Protein AF-A0A820LFL6-F1 (afdb_monomer_lite)

Structure (mmCIF, N/CA/C/O backbone):
data_AF-A0A820LFL6-F1
#
_entry.id   AF-A0A820LFL6-F1
#
loop_
_atom_site.group_PDB
_atom_site.id
_atom_site.type_symbol
_atom_site.label_atom_id
_atom_site.label_alt_id
_atom_site.label_comp_id
_atom_site.label_asym_id
_atom_site.label_entity_id
_atom_site.label_seq_id
_atom_site.pdbx_PDB_ins_code
_atom_site.Cartn_x
_atom_site.Cartn_y
_atom_site.Cartn_z
_atom_site.occupancy
_atom_site.B_iso_or_equiv
_atom_site.auth_seq_id
_atom_site.auth_comp_id
_atom_site.auth_asym_id
_atom_site.auth_atom_id
_atom_site.pdbx_PDB_model_num
ATOM 1 N N . ALA A 1 1 ? -1.054 -26.297 11.881 1.00 53.75 1 ALA A N 1
ATOM 2 C CA . ALA A 1 1 ? -0.047 -26.209 10.804 1.00 53.75 1 ALA A CA 1
ATOM 3 C C . ALA A 1 1 ? -0.474 -25.098 9.859 1.00 53.75 1 ALA A C 1
ATOM 5 O O . ALA A 1 1 ? -1.656 -25.054 9.535 1.00 53.75 1 ALA A O 1
ATOM 6 N N . PHE A 1 2 ? 0.427 -24.194 9.467 1.00 54.03 2 PHE A N 1
ATOM 7 C CA . PHE A 1 2 ? 0.108 -23.227 8.416 1.00 54.03 2 PHE A CA 1
ATOM 8 C C . PHE A 1 2 ? -0.182 -23.992 7.115 1.00 54.03 2 PHE A C 1
ATOM 10 O O . PHE A 1 2 ? 0.538 -24.955 6.826 1.00 54.03 2 PHE A O 1
ATOM 17 N N . PRO A 1 3 ? -1.229 -23.632 6.357 1.00 61.38 3 PRO A N 1
ATOM 18 C CA . PRO A 1 3 ? -1.482 -24.249 5.064 1.00 61.38 3 PRO A CA 1
ATOM 19 C C . PRO A 1 3 ? -0.238 -24.113 4.179 1.00 61.38 3 PRO A C 1
ATOM 21 O O . PRO A 1 3 ? 0.302 -23.019 4.023 1.00 61.38 3 PRO A O 1
ATOM 24 N N . LYS A 1 4 ? 0.236 -25.228 3.615 1.00 64.31 4 LYS A N 1
ATOM 25 C CA . LYS A 1 4 ? 1.256 -25.189 2.565 1.00 64.31 4 LYS A CA 1
ATOM 26 C C . LYS A 1 4 ? 0.561 -24.744 1.290 1.00 64.31 4 LYS A C 1
ATOM 28 O O . LYS A 1 4 ? -0.266 -25.483 0.764 1.00 64.31 4 LYS A O 1
ATOM 33 N N . TYR A 1 5 ? 0.864 -23.537 0.837 1.00 67.31 5 TYR A N 1
ATOM 34 C CA . TYR A 1 5 ? 0.353 -23.029 -0.425 1.00 67.31 5 TYR A CA 1
ATOM 35 C C . TYR A 1 5 ? 1.429 -23.193 -1.493 1.00 67.31 5 TYR A C 1
ATOM 37 O O . TYR A 1 5 ? 2.571 -22.781 -1.288 1.00 67.31 5 TYR A O 1
ATOM 45 N N . ASP A 1 6 ? 1.074 -23.829 -2.605 1.00 72.69 6 ASP A N 1
ATOM 46 C CA . ASP A 1 6 ? 1.983 -24.008 -3.730 1.00 72.69 6 ASP A CA 1
ATOM 47 C C . ASP A 1 6 ? 1.974 -22.748 -4.601 1.00 72.69 6 ASP A C 1
ATOM 49 O O . ASP A 1 6 ? 0.970 -22.413 -5.235 1.00 72.69 6 ASP A O 1
ATOM 53 N N . ILE A 1 7 ? 3.103 -22.037 -4.611 1.00 70.75 7 ILE A N 1
ATOM 54 C CA . ILE A 1 7 ? 3.305 -20.837 -5.431 1.00 70.75 7 ILE A CA 1
ATOM 55 C C . ILE A 1 7 ? 3.215 -21.138 -6.933 1.00 70.75 7 ILE A C 1
ATOM 57 O O . ILE A 1 7 ? 2.899 -20.242 -7.712 1.00 70.75 7 ILE A O 1
ATOM 61 N N . ASN A 1 8 ? 3.437 -22.395 -7.332 1.00 74.06 8 ASN A N 1
ATOM 62 C CA . ASN A 1 8 ? 3.407 -22.846 -8.721 1.00 74.06 8 ASN A CA 1
ATOM 63 C C . ASN A 1 8 ? 2.033 -23.361 -9.154 1.00 74.06 8 ASN A C 1
ATOM 65 O O . ASN A 1 8 ? 1.884 -23.820 -10.285 1.00 74.06 8 ASN A O 1
ATOM 69 N N . ASN A 1 9 ? 1.007 -23.252 -8.305 1.00 76.25 9 ASN A N 1
ATOM 70 C CA . ASN A 1 9 ? -0.363 -23.629 -8.652 1.00 76.25 9 ASN A CA 1
ATOM 71 C C . ASN A 1 9 ? -1.056 -22.577 -9.546 1.00 76.25 9 ASN A C 1
ATOM 73 O O . ASN A 1 9 ? -2.208 -22.202 -9.333 1.00 76.25 9 ASN A O 1
ATOM 77 N N . VAL A 1 10 ? -0.332 -22.070 -10.542 1.00 84.06 10 VAL A N 1
ATOM 78 C CA . VAL A 1 10 ? -0.811 -21.139 -11.559 1.00 84.06 10 VAL A CA 1
ATOM 79 C C . VAL A 1 10 ? -0.569 -21.785 -12.914 1.00 84.06 10 VAL A C 1
ATOM 81 O O . VAL A 1 10 ? 0.546 -22.186 -13.238 1.00 84.06 10 VAL A O 1
ATOM 84 N N . LYS A 1 11 ? -1.624 -21.895 -13.724 1.00 86.81 11 LYS A N 1
ATOM 85 C CA . LYS A 1 11 ? -1.498 -22.395 -15.093 1.00 86.81 11 LYS A CA 1
ATOM 86 C C . LYS A 1 11 ? -0.810 -21.332 -15.948 1.00 86.81 11 LYS A C 1
ATOM 88 O O . LYS A 1 11 ? -1.434 -20.335 -16.299 1.00 86.81 11 LYS A O 1
ATOM 93 N N . VAL A 1 12 ? 0.452 -21.573 -16.286 1.00 88.50 12 VAL A N 1
ATOM 94 C CA . VAL A 1 12 ? 1.224 -20.709 -17.184 1.00 88.50 12 VAL A CA 1
ATOM 95 C C . VAL A 1 12 ? 0.706 -20.861 -18.615 1.00 88.50 12 VAL A C 1
ATOM 97 O O . VAL A 1 12 ? 0.427 -21.968 -19.081 1.00 88.50 12 VAL A O 1
ATOM 100 N N . THR A 1 13 ? 0.549 -19.731 -19.291 1.00 92.69 13 THR A N 1
ATOM 101 C CA . THR A 1 13 ? 0.146 -19.618 -20.697 1.00 92.69 13 THR A CA 1
ATOM 102 C C . THR A 1 13 ? 1.228 -18.894 -21.498 1.00 92.69 13 THR A C 1
ATOM 104 O O . THR A 1 13 ? 2.155 -18.341 -20.910 1.00 92.69 13 THR A O 1
ATOM 107 N N . ASP A 1 14 ? 1.102 -18.842 -22.823 1.00 94.88 14 ASP A N 1
ATOM 108 C CA . ASP A 1 14 ? 2.021 -18.052 -23.657 1.00 94.88 14 ASP A CA 1
ATOM 109 C C . ASP A 1 14 ? 1.773 -16.530 -23.539 1.00 94.88 14 ASP A C 1
ATOM 111 O O . ASP A 1 14 ? 2.588 -15.730 -23.994 1.00 94.88 14 ASP A O 1
ATOM 115 N N . ASP A 1 15 ? 0.669 -16.109 -22.905 1.00 96.31 15 ASP A N 1
ATOM 116 C CA . ASP A 1 15 ? 0.363 -14.700 -22.653 1.00 96.31 15 ASP A CA 1
ATOM 117 C C . ASP A 1 15 ? 0.944 -14.226 -21.310 1.00 96.31 15 ASP A C 1
ATOM 119 O O . ASP A 1 15 ? 0.436 -14.531 -20.224 1.00 96.31 15 ASP A O 1
ATOM 123 N N . VAL A 1 16 ? 2.001 -13.416 -21.400 1.00 95.25 16 VAL A N 1
ATOM 124 C CA . VAL A 1 16 ? 2.716 -12.842 -20.253 1.00 95.25 16 VAL A CA 1
ATOM 125 C C . VAL A 1 16 ? 1.790 -12.022 -19.350 1.00 95.25 16 VAL A C 1
ATOM 127 O O . VAL A 1 16 ? 1.886 -12.134 -18.128 1.00 95.25 16 VAL A O 1
ATOM 130 N N . LEU A 1 17 ? 0.857 -11.243 -19.909 1.00 95.75 17 LEU A N 1
ATOM 131 C CA . LEU A 1 17 ? -0.028 -10.388 -19.107 1.00 95.75 17 LEU A CA 1
ATOM 132 C C . LEU A 1 17 ? -1.009 -11.224 -18.280 1.00 95.75 17 LEU A C 1
ATOM 134 O O . LEU A 1 17 ? -1.230 -10.951 -17.095 1.00 95.75 17 LEU A O 1
ATOM 138 N N . THR A 1 18 ? -1.552 -12.286 -18.878 1.00 95.56 18 THR A N 1
ATOM 139 C CA . THR A 1 18 ? -2.382 -13.263 -18.165 1.00 95.56 18 THR A CA 1
ATOM 140 C C . THR A 1 18 ? -1.597 -13.952 -17.052 1.00 95.56 18 THR A C 1
ATOM 142 O O . THR A 1 18 ? -2.131 -14.124 -15.950 1.00 95.56 18 THR A O 1
ATOM 145 N N . ASN A 1 19 ? -0.330 -14.295 -17.288 1.00 94.88 19 ASN A N 1
ATOM 146 C CA . ASN A 1 19 ? 0.517 -14.912 -16.270 1.00 94.88 19 ASN A CA 1
ATOM 147 C C . ASN A 1 19 ? 0.769 -13.958 -15.094 1.00 94.88 19 ASN A C 1
ATOM 149 O O . ASN A 1 19 ? 0.501 -14.341 -13.957 1.00 94.88 19 ASN A O 1
ATOM 153 N N . ILE A 1 20 ? 1.194 -12.713 -15.349 1.00 95.00 20 ILE A N 1
ATOM 154 C CA . ILE A 1 20 ? 1.434 -11.695 -14.305 1.00 95.00 20 ILE A CA 1
ATOM 155 C C . ILE A 1 20 ? 0.186 -11.516 -13.443 1.00 95.00 20 ILE A C 1
ATOM 157 O O . ILE A 1 20 ? 0.246 -11.620 -12.217 1.00 95.00 20 ILE A O 1
ATOM 161 N N . ARG A 1 21 ? -0.972 -11.320 -14.084 1.00 95.44 21 ARG A N 1
ATOM 162 C CA . ARG A 1 21 ? -2.249 -11.177 -13.381 1.00 95.44 21 ARG A CA 1
ATOM 163 C C . ARG A 1 21 ? -2.553 -12.398 -12.513 1.00 95.44 21 ARG A C 1
ATOM 165 O O . ARG A 1 21 ? -2.974 -12.244 -11.369 1.00 95.44 21 ARG A O 1
ATOM 172 N N . SER A 1 22 ? -2.360 -13.600 -13.049 1.00 94.88 22 SER A N 1
ATOM 173 C CA . SER A 1 22 ? -2.663 -14.844 -12.337 1.00 94.88 22 SER A CA 1
ATOM 174 C C . SER A 1 22 ? -1.742 -15.049 -11.134 1.00 94.88 22 SER A C 1
ATOM 176 O O . SER A 1 22 ? -2.222 -15.400 -10.057 1.00 94.88 22 SER A O 1
ATOM 178 N N . TYR A 1 23 ? -0.446 -14.762 -11.278 1.00 95.06 23 TYR A N 1
ATOM 179 C CA . TYR A 1 23 ? 0.513 -14.823 -10.176 1.00 95.06 23 TYR A CA 1
ATOM 180 C C . TYR A 1 23 ? 0.237 -13.773 -9.100 1.00 95.06 23 TYR A C 1
ATOM 182 O O . TYR A 1 23 ? 0.275 -14.112 -7.918 1.00 95.06 23 TYR A O 1
ATOM 190 N N . LEU A 1 24 ? -0.115 -12.539 -9.474 1.00 95.75 24 LEU A N 1
ATOM 191 C CA . LEU A 1 24 ? -0.466 -11.496 -8.509 1.00 95.75 24 LEU A CA 1
ATOM 192 C C . LEU A 1 24 ? -1.728 -11.863 -7.713 1.00 95.75 24 LEU A C 1
ATOM 194 O O . LEU A 1 24 ? -1.740 -11.766 -6.485 1.00 95.75 24 LEU A O 1
ATOM 198 N N . ILE A 1 25 ? -2.771 -12.360 -8.389 1.00 95.81 25 ILE A N 1
ATOM 199 C CA . ILE A 1 25 ? -3.992 -12.844 -7.724 1.00 95.81 25 ILE A CA 1
ATOM 200 C C . ILE A 1 25 ? -3.663 -14.003 -6.778 1.00 95.81 25 ILE A C 1
ATOM 202 O O . ILE A 1 25 ? -4.097 -13.9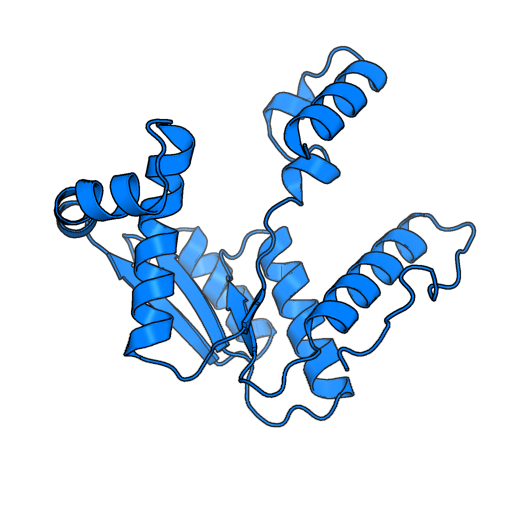94 -5.625 1.00 95.81 25 ILE A O 1
ATOM 206 N N . ASN A 1 26 ? -2.861 -14.971 -7.228 1.00 93.88 26 ASN A N 1
ATOM 207 C CA . ASN A 1 26 ? -2.436 -16.096 -6.399 1.00 93.88 26 ASN A CA 1
ATOM 208 C C . ASN A 1 26 ? -1.651 -15.626 -5.159 1.00 93.88 26 ASN A C 1
ATOM 210 O O . ASN A 1 26 ? -1.907 -16.082 -4.044 1.00 93.88 26 ASN A O 1
ATOM 214 N N . ALA A 1 27 ? -0.752 -14.652 -5.321 1.00 94.12 27 ALA A N 1
ATOM 215 C CA . ALA A 1 27 ? 0.034 -14.083 -4.229 1.00 94.12 27 ALA A CA 1
ATOM 216 C C . ALA A 1 27 ? -0.839 -13.394 -3.164 1.00 94.12 27 ALA A C 1
ATOM 218 O O . ALA A 1 27 ? -0.549 -13.521 -1.968 1.00 94.12 27 ALA A O 1
ATOM 219 N N . VAL A 1 28 ? -1.914 -12.708 -3.573 1.00 95.31 28 VAL A N 1
ATOM 220 C CA . VAL A 1 28 ? -2.903 -12.129 -2.648 1.00 95.31 28 VAL A CA 1
ATOM 221 C C . VAL A 1 28 ? -3.707 -13.233 -1.971 1.00 95.31 28 VAL A C 1
ATOM 223 O O . VAL A 1 28 ? -3.787 -13.253 -0.745 1.00 95.31 28 VAL A O 1
ATOM 226 N N . GLN A 1 29 ? -4.230 -14.208 -2.721 1.00 93.25 29 GLN A N 1
ATOM 227 C CA . GLN A 1 29 ? -4.958 -15.354 -2.163 1.00 93.25 29 GLN A CA 1
ATOM 228 C C . GLN A 1 29 ? -4.158 -16.054 -1.050 1.00 93.25 29 GLN A C 1
ATOM 230 O O . GLN A 1 29 ? -4.696 -16.340 0.024 1.00 93.25 29 GLN A O 1
ATOM 235 N N . MET A 1 30 ? -2.865 -16.290 -1.260 1.00 91.00 30 MET A N 1
ATOM 236 C CA . MET A 1 30 ? -1.969 -16.861 -0.248 1.00 91.00 30 MET A CA 1
ATOM 237 C C . MET A 1 30 ? -1.924 -16.046 1.049 1.00 91.00 30 MET A C 1
ATOM 239 O O . MET A 1 30 ? -1.881 -16.609 2.140 1.00 91.00 30 MET A O 1
ATOM 243 N N . ARG A 1 31 ? -1.967 -14.717 0.939 1.00 92.69 31 ARG A N 1
ATOM 244 C CA . ARG A 1 31 ? -1.880 -13.779 2.068 1.00 92.69 31 ARG A CA 1
ATOM 245 C C . ARG A 1 31 ? -3.221 -13.532 2.765 1.00 92.69 31 ARG A C 1
ATOM 247 O O . ARG A 1 31 ? -3.234 -13.018 3.877 1.00 92.69 31 ARG A O 1
ATOM 254 N N . LEU A 1 32 ? -4.338 -13.984 2.188 1.00 92.06 32 LEU A N 1
ATOM 255 C CA . LEU A 1 32 ? -5.660 -13.958 2.835 1.00 92.06 32 LEU A CA 1
ATOM 256 C C . LEU A 1 32 ? -5.895 -15.125 3.816 1.00 92.06 32 LEU A C 1
ATOM 258 O O . LEU A 1 32 ? -7.022 -15.339 4.261 1.00 92.06 32 LEU A O 1
ATOM 262 N N . MET A 1 33 ? -4.879 -15.933 4.134 1.00 86.56 33 MET A N 1
ATOM 263 C CA . MET A 1 33 ? -5.003 -17.054 5.075 1.00 86.56 33 MET A CA 1
ATOM 264 C C . MET A 1 33 ? -4.892 -16.590 6.532 1.00 86.56 33 MET A C 1
ATOM 266 O O . MET A 1 33 ? -3.887 -16.826 7.199 1.00 86.56 33 MET A O 1
ATOM 270 N N . SER A 1 34 ? -5.934 -15.935 7.035 1.00 85.38 34 SER A N 1
ATOM 271 C CA . SER A 1 34 ? -5.979 -15.427 8.406 1.00 85.38 34 SER A CA 1
ATOM 272 C C . SER A 1 34 ? -7.294 -15.773 9.097 1.00 85.38 34 SER A C 1
ATOM 274 O O . SER A 1 34 ? -8.349 -15.811 8.471 1.00 85.38 34 SER A O 1
ATOM 276 N N . HIS A 1 35 ? -7.228 -15.993 10.412 1.00 87.12 35 HIS A N 1
ATOM 277 C CA . HIS A 1 35 ? -8.401 -16.084 11.295 1.00 87.12 35 HIS A CA 1
ATOM 278 C C . HIS A 1 35 ? -8.794 -14.719 11.884 1.00 87.12 35 HIS A C 1
ATOM 280 O O . HIS A 1 35 ? -9.768 -14.614 12.625 1.00 87.12 35 HIS A O 1
ATOM 286 N N . ARG A 1 36 ? -7.985 -13.686 11.629 1.00 93.94 36 ARG A N 1
ATOM 287 C CA . ARG A 1 36 ? -8.171 -12.316 12.112 1.00 93.94 36 ARG A CA 1
ATOM 288 C C . ARG A 1 36 ? -8.593 -11.419 10.956 1.00 93.94 36 ARG A C 1
ATOM 290 O O . ARG A 1 36 ? -8.313 -11.737 9.801 1.00 93.94 36 ARG A O 1
ATOM 297 N N . ARG A 1 37 ? -9.227 -10.290 11.282 1.00 96.38 37 ARG A N 1
ATOM 298 C CA . ARG A 1 37 ? -9.730 -9.341 10.289 1.00 96.38 37 ARG A CA 1
ATOM 299 C C . ARG A 1 37 ? -8.601 -8.833 9.385 1.00 96.38 37 ARG A C 1
ATOM 301 O O . ARG A 1 37 ? -7.500 -8.528 9.856 1.00 96.38 37 ARG A O 1
ATOM 308 N N . ILE A 1 38 ? -8.910 -8.788 8.091 1.00 97.75 38 ILE A N 1
ATOM 309 C CA . ILE A 1 38 ? -8.018 -8.375 7.004 1.00 97.75 38 ILE A CA 1
ATOM 310 C C . ILE A 1 38 ? -8.437 -6.985 6.519 1.00 97.75 38 ILE A C 1
ATOM 312 O O . ILE A 1 38 ? -9.624 -6.747 6.287 1.00 97.75 38 ILE A O 1
ATOM 316 N N . GLY A 1 39 ? -7.455 -6.115 6.317 1.00 98.12 39 GLY A N 1
ATOM 317 C CA . GLY A 1 39 ? -7.589 -4.810 5.683 1.00 98.12 39 GLY A CA 1
ATOM 318 C C . GLY A 1 39 ? -6.462 -4.539 4.685 1.00 98.12 39 GLY A C 1
ATOM 319 O O . GLY A 1 39 ? -5.601 -5.391 4.440 1.00 98.12 39 GLY A O 1
ATOM 320 N N . CYS A 1 40 ? -6.464 -3.345 4.097 1.00 98.31 40 CYS A N 1
ATOM 321 C CA . CYS A 1 40 ? -5.446 -2.914 3.138 1.00 98.31 40 CYS A CA 1
ATOM 322 C C . CYS A 1 40 ? -5.014 -1.464 3.366 1.00 98.31 40 CYS A C 1
ATOM 324 O O . CYS A 1 40 ? -5.834 -0.602 3.679 1.00 98.31 40 CYS A O 1
ATOM 326 N N . MET A 1 41 ? -3.738 -1.181 3.124 1.00 98.19 41 MET A N 1
ATOM 327 C CA . MET A 1 41 ? -3.273 0.181 2.870 1.00 98.19 41 MET A CA 1
ATOM 328 C C . MET A 1 41 ? -3.782 0.629 1.497 1.00 98.19 41 MET A C 1
ATOM 330 O O . MET A 1 41 ? -3.735 -0.146 0.541 1.00 98.19 41 MET A O 1
ATOM 334 N N . LEU A 1 42 ? -4.258 1.869 1.392 1.00 98.31 42 LEU A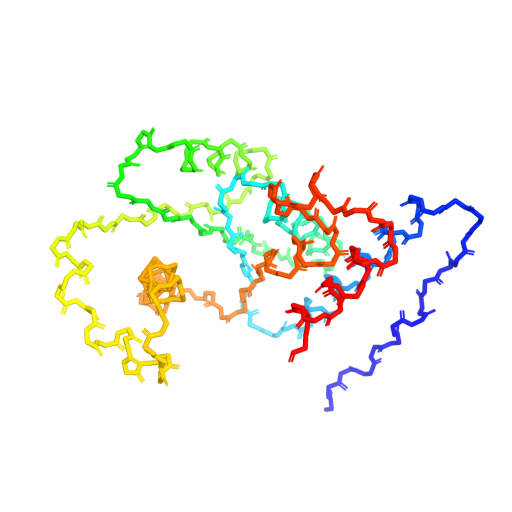 N 1
ATOM 335 C CA . LEU A 1 42 ? -4.787 2.434 0.154 1.00 98.31 42 LEU A CA 1
ATOM 336 C C . LEU A 1 42 ? -4.353 3.896 0.014 1.00 98.31 42 LEU A C 1
ATOM 338 O O . LEU A 1 42 ? -4.932 4.780 0.634 1.00 98.31 42 LEU A O 1
ATOM 342 N N . SER A 1 43 ? -3.342 4.147 -0.818 1.00 95.44 43 SER A N 1
ATOM 343 C CA . SER A 1 43 ? -2.857 5.501 -1.134 1.00 95.44 43 SER A CA 1
ATOM 344 C C . SER A 1 43 ? -3.568 6.131 -2.333 1.00 95.44 43 SER A C 1
ATOM 346 O O . SER A 1 43 ? -3.403 7.315 -2.587 1.00 95.44 43 SER A O 1
ATOM 348 N N . GLY A 1 44 ? -4.323 5.338 -3.103 1.00 93.94 44 GLY A N 1
ATOM 349 C CA . GLY A 1 44 ? -4.895 5.758 -4.386 1.00 93.94 44 GLY A CA 1
ATOM 350 C C . GLY A 1 44 ? -3.932 5.637 -5.574 1.00 93.94 44 GLY A C 1
ATOM 351 O O . GLY A 1 44 ? -4.363 5.780 -6.717 1.00 93.94 44 GLY A O 1
ATOM 352 N N . GLY A 1 45 ? -2.657 5.314 -5.326 1.00 96.62 45 GLY A N 1
ATOM 353 C CA . GLY A 1 45 ? -1.706 4.897 -6.359 1.00 96.62 45 GLY A CA 1
ATOM 354 C C . GLY A 1 45 ? -2.070 3.540 -6.971 1.00 96.62 45 GLY A C 1
ATOM 355 O O . GLY A 1 45 ? -2.893 2.800 -6.422 1.00 96.62 45 GLY A O 1
ATOM 356 N N . LEU A 1 46 ? -1.456 3.203 -8.108 1.00 97.69 46 LEU A N 1
ATOM 357 C CA . LEU A 1 46 ? -1.774 1.991 -8.870 1.00 97.69 46 LEU A CA 1
ATOM 358 C C . LEU A 1 46 ? -1.628 0.717 -8.023 1.00 97.69 46 LEU A C 1
ATOM 360 O O . LEU A 1 46 ? -2.542 -0.108 -7.995 1.00 97.69 46 LEU A O 1
ATOM 364 N N . ASP A 1 47 ? -0.525 0.587 -7.292 1.00 97.69 47 ASP A N 1
ATOM 365 C CA . ASP A 1 47 ? -0.136 -0.673 -6.647 1.00 97.69 47 ASP A CA 1
ATOM 366 C C . ASP A 1 47 ? -1.048 -1.007 -5.470 1.00 97.69 47 ASP A C 1
ATOM 368 O O . ASP A 1 47 ? -1.651 -2.082 -5.411 1.00 97.69 47 ASP A O 1
ATOM 372 N N . SER A 1 48 ? -1.237 -0.046 -4.561 1.00 97.81 48 SER A N 1
ATOM 373 C CA . SER A 1 48 ? -2.143 -0.210 -3.421 1.00 97.81 48 SER A CA 1
ATOM 374 C C . SER A 1 48 ? -3.596 -0.404 -3.873 1.00 97.81 48 SER A C 1
ATOM 376 O O . SER A 1 48 ? -4.317 -1.221 -3.296 1.00 97.81 48 SER A O 1
ATOM 378 N N . SER A 1 49 ? -4.010 0.258 -4.959 1.00 98.56 49 SER A N 1
ATOM 379 C CA . SER A 1 49 ? -5.348 0.097 -5.541 1.00 98.56 49 SER A CA 1
ATOM 380 C C . SER A 1 49 ? -5.563 -1.295 -6.132 1.00 98.56 49 SER A C 1
ATOM 382 O O . SER A 1 49 ? -6.616 -1.895 -5.909 1.00 98.56 49 SER A O 1
ATOM 384 N N . LEU A 1 50 ? -4.573 -1.845 -6.845 1.00 98.06 50 LEU A N 1
ATOM 385 C CA . LEU A 1 50 ? -4.630 -3.209 -7.377 1.00 98.06 50 LEU A CA 1
ATOM 386 C C . LEU A 1 50 ? -4.695 -4.243 -6.250 1.00 98.06 50 LEU A C 1
ATOM 388 O O . LEU A 1 50 ? -5.544 -5.136 -6.290 1.00 98.06 50 LEU A O 1
ATOM 392 N N . ILE A 1 51 ? -3.860 -4.103 -5.217 1.00 98.50 51 ILE A N 1
ATOM 393 C CA . ILE A 1 51 ? -3.877 -5.006 -4.060 1.00 98.50 51 ILE A CA 1
ATOM 394 C C . ILE A 1 51 ? -5.215 -4.936 -3.320 1.00 98.50 51 ILE A C 1
ATOM 396 O O . ILE A 1 51 ? -5.783 -5.985 -3.002 1.00 98.50 51 ILE A O 1
ATOM 400 N N . ALA A 1 52 ? -5.766 -3.741 -3.093 1.00 98.56 52 ALA A N 1
ATOM 401 C CA . ALA A 1 52 ? -7.074 -3.578 -2.462 1.00 98.56 52 ALA A CA 1
ATOM 402 C C . ALA A 1 52 ? -8.196 -4.202 -3.308 1.00 98.56 52 ALA A C 1
ATOM 404 O O . ALA A 1 52 ? -9.027 -4.946 -2.782 1.00 98.56 52 ALA A O 1
ATOM 405 N N . ALA A 1 53 ? -8.194 -3.973 -4.625 1.00 98.56 53 ALA A N 1
ATOM 406 C CA . ALA A 1 53 ? -9.198 -4.516 -5.537 1.00 98.56 53 ALA A CA 1
ATOM 407 C C . ALA A 1 53 ? -9.186 -6.052 -5.567 1.00 98.56 53 ALA A C 1
ATOM 409 O O . ALA A 1 53 ? -10.234 -6.688 -5.417 1.00 98.56 53 ALA A O 1
ATOM 410 N N . ILE A 1 54 ? -7.999 -6.654 -5.703 1.00 98.50 54 ILE A N 1
ATOM 411 C CA . ILE A 1 54 ? -7.832 -8.111 -5.679 1.00 98.50 54 ILE A CA 1
ATOM 412 C C . ILE A 1 54 ? -8.233 -8.653 -4.304 1.00 98.50 54 ILE A C 1
ATOM 414 O O . ILE A 1 54 ? -8.966 -9.636 -4.226 1.00 98.50 54 ILE A O 1
ATOM 418 N N . THR A 1 55 ? -7.832 -7.995 -3.215 1.00 98.44 55 THR A N 1
ATOM 419 C CA . THR A 1 55 ? -8.188 -8.416 -1.852 1.00 98.44 55 THR A CA 1
ATOM 420 C C . THR A 1 55 ? -9.697 -8.453 -1.651 1.00 98.44 55 THR A C 1
ATOM 422 O O . THR A 1 55 ? -10.218 -9.467 -1.195 1.00 98.44 55 THR A O 1
ATOM 425 N N . VAL A 1 56 ? -10.422 -7.401 -2.041 1.00 98.19 56 VAL A N 1
ATOM 426 C CA . VAL A 1 56 ? -11.890 -7.354 -1.950 1.00 98.19 56 VAL A CA 1
ATOM 427 C C . VAL A 1 56 ? -12.530 -8.461 -2.786 1.00 98.19 56 VAL A C 1
ATOM 429 O O . VAL A 1 56 ? -13.428 -9.159 -2.309 1.00 98.19 56 VAL A O 1
ATOM 432 N N . GLN A 1 57 ? -12.066 -8.653 -4.023 1.00 97.69 57 GLN A N 1
ATOM 433 C CA . GLN A 1 57 ? -12.592 -9.684 -4.912 1.00 97.69 57 GLN A CA 1
ATOM 434 C C . GLN A 1 57 ? -12.388 -11.093 -4.338 1.00 97.69 57 GLN A C 1
ATOM 436 O O . GLN A 1 57 ? -13.328 -11.890 -4.289 1.00 97.69 57 GLN A O 1
ATOM 441 N N . GLU A 1 58 ? -11.173 -11.407 -3.899 1.00 97.06 58 GLU A N 1
ATOM 442 C CA . GLU A 1 58 ? -10.812 -12.734 -3.405 1.00 97.06 58 GLU A CA 1
ATOM 443 C C . GLU A 1 58 ? -11.378 -13.007 -2.005 1.00 97.06 58 GLU A C 1
ATOM 445 O O . GLU A 1 58 ? -11.793 -14.131 -1.721 1.00 97.06 58 GLU A O 1
ATOM 450 N N . ALA A 1 59 ? -11.500 -11.985 -1.154 1.00 96.12 59 ALA A N 1
ATOM 451 C CA . ALA A 1 59 ? -12.180 -12.095 0.134 1.00 96.12 59 ALA A CA 1
ATOM 452 C C . ALA A 1 59 ? -13.654 -12.486 -0.042 1.00 96.12 59 ALA A C 1
ATOM 454 O O . ALA A 1 59 ? -14.120 -13.427 0.607 1.00 96.12 59 ALA A O 1
ATOM 455 N N . ARG A 1 60 ? -14.365 -11.844 -0.983 1.00 95.38 60 ARG A N 1
ATOM 456 C CA . ARG A 1 60 ? -15.752 -12.203 -1.329 1.00 95.38 60 ARG A CA 1
ATOM 457 C C . ARG A 1 60 ? -15.853 -13.650 -1.816 1.00 95.38 60 ARG A C 1
ATOM 459 O O . ARG A 1 60 ? -16.713 -14.387 -1.345 1.00 95.38 60 ARG A O 1
ATOM 466 N N . LYS A 1 61 ? -14.949 -14.091 -2.701 1.00 95.50 61 LYS A N 1
ATOM 467 C CA . LYS A 1 61 ? -14.911 -15.485 -3.193 1.00 95.50 61 LYS A CA 1
ATOM 468 C C . LYS A 1 61 ? -14.680 -16.508 -2.077 1.00 95.50 61 LYS A C 1
ATOM 470 O O . LYS A 1 61 ? -15.200 -17.615 -2.155 1.00 95.50 61 LYS A O 1
ATOM 475 N N . ARG A 1 62 ? -13.925 -16.143 -1.036 1.00 92.50 62 ARG A N 1
ATOM 476 C CA . ARG A 1 62 ? -13.671 -16.986 0.146 1.00 92.50 62 ARG A CA 1
ATOM 477 C C . ARG A 1 62 ? -14.791 -16.959 1.187 1.00 92.50 62 ARG A C 1
ATOM 479 O O . ARG A 1 62 ? -14.679 -17.646 2.197 1.00 92.50 62 ARG A O 1
ATOM 486 N N . GLY A 1 63 ? -15.851 -16.183 0.960 1.00 94.12 63 GLY A N 1
ATOM 487 C CA . GLY A 1 63 ? -16.959 -16.056 1.903 1.00 94.12 63 GLY A CA 1
ATOM 488 C C . GLY A 1 63 ? -16.621 -15.224 3.141 1.00 94.12 63 GLY A C 1
ATOM 489 O O . GLY A 1 63 ? -17.266 -15.392 4.172 1.00 94.12 63 GLY A O 1
ATOM 490 N N . ILE A 1 64 ? -15.625 -14.333 3.066 1.00 94.50 64 ILE A N 1
ATOM 491 C CA . ILE A 1 64 ? -15.405 -13.328 4.112 1.00 94.50 64 ILE A CA 1
ATOM 492 C C . ILE A 1 64 ? -16.598 -12.365 4.097 1.00 94.50 64 ILE A C 1
ATOM 494 O O . ILE A 1 64 ? -16.883 -11.737 3.079 1.00 94.50 64 ILE A O 1
ATOM 498 N N . THR A 1 65 ? -17.308 -12.277 5.223 1.00 92.94 65 THR A N 1
ATOM 499 C CA . THR A 1 65 ? -18.588 -11.558 5.328 1.00 92.94 65 THR A CA 1
ATOM 500 C C . THR A 1 65 ? -18.462 -10.122 5.826 1.00 92.94 65 THR A C 1
ATOM 502 O O . THR A 1 65 ? -19.388 -9.337 5.640 1.00 92.94 65 THR A O 1
ATOM 505 N N . TYR A 1 66 ? -17.352 -9.768 6.477 1.00 95.38 66 TYR A N 1
ATOM 506 C CA . TYR A 1 66 ? -17.108 -8.400 6.928 1.00 95.38 66 TYR A CA 1
ATOM 507 C C . TYR A 1 66 ? -16.585 -7.527 5.774 1.00 95.38 66 TYR A C 1
ATOM 509 O O . TYR A 1 66 ? -15.896 -8.035 4.882 1.00 95.38 66 TYR A O 1
ATOM 517 N N . PRO A 1 67 ? -16.858 -6.211 5.784 1.00 95.25 67 PRO A N 1
ATOM 518 C CA . PRO A 1 67 ? -16.256 -5.298 4.823 1.00 95.25 67 PRO A CA 1
ATOM 519 C C . PRO A 1 67 ? -14.745 -5.195 5.061 1.00 95.25 67 PRO A C 1
ATOM 521 O O . PRO A 1 67 ? -14.281 -5.090 6.205 1.00 95.25 67 PRO A O 1
ATOM 524 N N . ILE A 1 68 ? -13.979 -5.219 3.968 1.00 98.12 68 ILE A N 1
ATOM 525 C CA . ILE A 1 68 ? -12.539 -4.955 4.004 1.00 98.12 68 ILE A CA 1
ATOM 526 C C . ILE A 1 68 ? -12.338 -3.499 4.414 1.00 98.12 68 ILE A C 1
ATOM 528 O O . ILE A 1 68 ? -12.870 -2.595 3.766 1.00 98.12 68 ILE A O 1
ATOM 532 N N . GLN A 1 69 ? -11.577 -3.293 5.489 1.00 98.56 69 GLN A N 1
ATOM 533 C CA . GLN A 1 69 ? -11.171 -1.959 5.913 1.00 98.56 69 GLN A CA 1
ATOM 534 C C . GLN A 1 69 ? -9.984 -1.493 5.077 1.00 98.56 69 GLN A C 1
ATOM 536 O O . GLN A 1 69 ? -9.051 -2.256 4.815 1.00 98.56 69 GLN A O 1
ATOM 541 N N . THR A 1 70 ? -10.025 -0.240 4.647 1.00 98.75 70 THR A N 1
ATOM 542 C CA . THR A 1 70 ? -8.951 0.385 3.866 1.00 98.75 70 THR A CA 1
ATOM 543 C C . THR A 1 70 ? -8.465 1.638 4.565 1.00 98.75 70 THR A C 1
ATOM 545 O O . THR A 1 70 ? -9.282 2.388 5.092 1.00 98.75 70 THR A O 1
ATOM 548 N N . PHE A 1 71 ? -7.155 1.862 4.558 1.00 98.62 71 PHE A N 1
ATOM 549 C CA . PHE A 1 71 ? -6.521 2.921 5.338 1.00 98.62 71 PHE A CA 1
ATOM 550 C C . PHE A 1 71 ? -5.668 3.815 4.447 1.00 98.62 71 PHE A C 1
ATOM 552 O O . PHE A 1 71 ? -4.760 3.332 3.768 1.00 98.62 71 PHE A O 1
ATOM 559 N N . SER A 1 72 ? -5.950 5.111 4.475 1.00 97.81 72 SER A N 1
ATOM 560 C CA . SER A 1 72 ? -5.180 6.155 3.800 1.00 97.81 72 SER A CA 1
ATOM 561 C C . SER A 1 72 ? -4.693 7.178 4.825 1.00 97.81 72 SER A C 1
ATOM 563 O O . SER A 1 72 ? -5.261 7.302 5.912 1.00 97.81 72 SER A O 1
ATOM 565 N N . ILE A 1 73 ? -3.614 7.898 4.519 1.00 96.38 73 ILE A N 1
ATOM 566 C CA . ILE A 1 73 ? -3.093 8.939 5.406 1.00 96.38 73 ILE A CA 1
ATOM 567 C C . ILE A 1 73 ? -2.589 10.142 4.628 1.00 96.38 73 ILE A C 1
ATOM 569 O O . ILE A 1 73 ? -1.942 9.995 3.596 1.00 96.38 73 ILE A O 1
ATOM 573 N N . GLY A 1 74 ? -2.861 11.334 5.152 1.00 94.31 74 GLY A N 1
ATOM 574 C CA . GLY A 1 74 ? -2.381 12.589 4.589 1.00 94.31 74 GLY A CA 1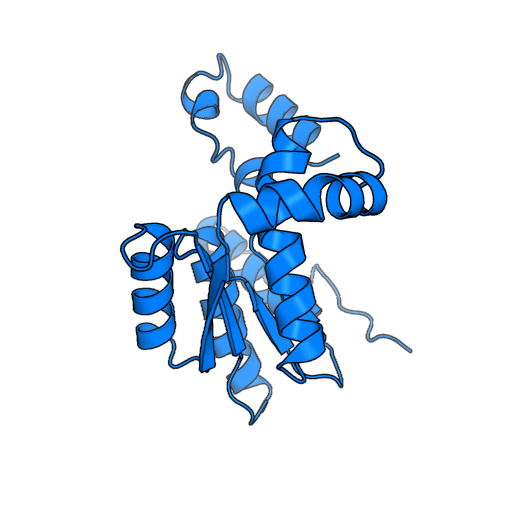
ATOM 575 C C . GLY A 1 74 ? -2.448 13.730 5.599 1.00 94.31 74 GLY A C 1
ATOM 576 O O . GLY A 1 74 ? -3.149 13.646 6.605 1.00 94.31 74 GLY A O 1
ATOM 577 N N . MET A 1 75 ? -1.702 14.802 5.338 1.00 89.38 75 MET A N 1
ATOM 578 C CA . MET A 1 75 ? -1.755 16.016 6.166 1.00 89.38 75 MET A CA 1
ATOM 579 C C . MET A 1 75 ? -2.971 16.890 5.828 1.00 89.38 75 MET A C 1
ATOM 581 O O . MET A 1 75 ? -3.581 17.480 6.716 1.00 89.38 75 MET A O 1
ATOM 585 N N . ASP A 1 76 ? -3.326 16.956 4.544 1.00 88.69 76 ASP A N 1
ATOM 586 C CA . ASP A 1 76 ? -4.440 17.748 4.022 1.00 88.69 76 ASP A CA 1
ATOM 587 C C . ASP A 1 76 ? -5.507 16.820 3.431 1.00 88.69 76 ASP A C 1
ATOM 589 O O . ASP A 1 76 ? -5.195 15.901 2.673 1.00 88.69 76 ASP A O 1
ATOM 593 N N . GLU A 1 77 ? -6.770 17.089 3.747 1.00 85.06 77 GLU A N 1
ATOM 594 C CA . GLU A 1 77 ? -7.941 16.419 3.173 1.00 85.06 77 GLU A CA 1
ATOM 595 C C . GLU A 1 77 ? -8.015 16.538 1.653 1.00 85.06 77 GLU A C 1
ATOM 597 O O . GLU A 1 77 ? -8.535 15.649 0.982 1.00 85.06 77 GLU A O 1
ATOM 602 N N . GLN A 1 78 ? -7.499 17.640 1.118 1.00 88.31 78 GLN A N 1
ATOM 603 C CA . GLN A 1 78 ? -7.443 17.900 -0.315 1.00 88.31 78 GLN A CA 1
ATOM 604 C C . GLN A 1 78 ? -6.148 17.387 -0.947 1.00 88.31 78 GLN A C 1
ATOM 606 O O . GLN A 1 78 ? -5.865 17.694 -2.107 1.00 88.31 78 GLN A O 1
ATOM 611 N N . SER A 1 79 ? -5.347 16.607 -0.211 1.00 91.12 79 SER A N 1
ATOM 612 C CA . SER A 1 79 ? -4.172 15.970 -0.794 1.00 91.12 79 SER A CA 1
ATOM 613 C C . SER A 1 79 ? -4.583 15.034 -1.941 1.00 91.12 79 SER A C 1
ATOM 615 O O . SER A 1 79 ? -5.588 14.319 -1.833 1.00 91.12 79 SER A O 1
ATOM 617 N N . PRO A 1 80 ? -3.820 15.017 -3.050 1.00 92.81 80 PRO A N 1
ATOM 618 C CA . PRO A 1 80 ? -4.125 14.165 -4.195 1.00 92.81 80 PRO A CA 1
ATOM 619 C C . PRO A 1 80 ? -4.282 12.685 -3.826 1.00 92.81 80 PRO A C 1
ATOM 621 O O . PRO A 1 80 ? -5.173 12.026 -4.359 1.00 92.81 80 PRO A O 1
ATOM 624 N N . ASP A 1 81 ? -3.474 12.200 -2.879 1.00 92.00 81 ASP A N 1
ATOM 625 C CA . ASP A 1 81 ? -3.489 10.809 -2.420 1.00 92.00 81 ASP A CA 1
ATOM 626 C C . ASP A 1 81 ? -4.793 10.460 -1.693 1.00 92.00 81 ASP A C 1
ATOM 628 O O . ASP A 1 81 ? -5.443 9.478 -2.043 1.00 92.00 81 ASP A O 1
ATOM 632 N N . LEU A 1 82 ? -5.255 11.287 -0.744 1.00 96.00 82 LEU A N 1
ATOM 633 C CA . LEU A 1 82 ? -6.526 11.030 -0.053 1.00 96.00 82 LEU A CA 1
ATOM 634 C C . LEU A 1 82 ? -7.716 11.080 -1.019 1.00 96.00 82 LEU A C 1
ATOM 636 O O . LEU A 1 82 ? -8.597 10.223 -0.968 1.00 96.00 82 LEU A O 1
ATOM 640 N N . LEU A 1 83 ? -7.724 12.034 -1.955 1.00 97.12 83 LEU A N 1
ATOM 641 C CA . LEU A 1 83 ? -8.774 12.121 -2.972 1.00 97.12 83 LEU A CA 1
ATOM 642 C C . LEU A 1 83 ? -8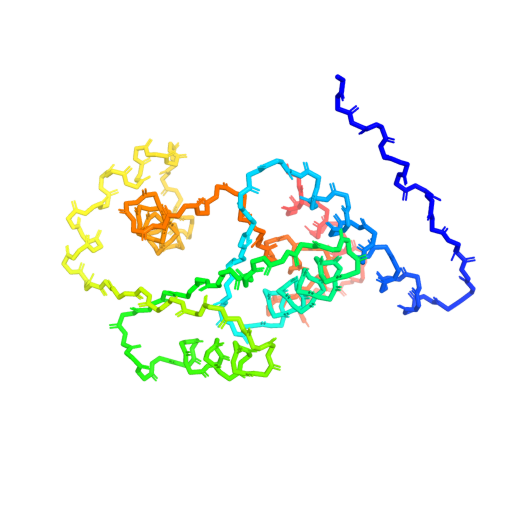.773 10.907 -3.912 1.00 97.12 83 LEU A C 1
ATOM 644 O O . LEU A 1 83 ? -9.840 10.432 -4.307 1.00 97.12 83 LEU A O 1
ATOM 648 N N . ALA A 1 84 ? -7.597 10.402 -4.290 1.00 97.81 84 ALA A N 1
ATOM 649 C CA . ALA A 1 84 ? -7.465 9.199 -5.104 1.00 97.81 84 ALA A CA 1
ATOM 650 C C . ALA A 1 84 ? -7.880 7.942 -4.323 1.00 97.81 84 ALA A C 1
ATOM 652 O O . ALA A 1 84 ? -8.663 7.139 -4.833 1.00 97.81 84 ALA A O 1
ATOM 653 N N . ALA A 1 85 ? -7.437 7.806 -3.072 1.00 98.12 85 ALA A N 1
ATOM 654 C CA . ALA A 1 85 ? -7.801 6.705 -2.187 1.00 98.12 85 ALA A CA 1
ATOM 655 C C . ALA A 1 85 ? -9.317 6.631 -1.975 1.00 98.12 85 ALA A C 1
ATOM 657 O O . ALA A 1 85 ? -9.897 5.555 -2.122 1.00 98.12 85 ALA A O 1
ATOM 658 N N . ARG A 1 86 ? -9.973 7.776 -1.744 1.00 97.94 86 ARG A N 1
ATOM 659 C CA . ARG A 1 86 ? -11.432 7.868 -1.606 1.00 97.94 86 ARG A CA 1
ATOM 660 C C . ARG A 1 86 ? -12.158 7.368 -2.852 1.00 97.94 86 ARG A C 1
ATOM 662 O O . ARG A 1 86 ? -13.041 6.526 -2.74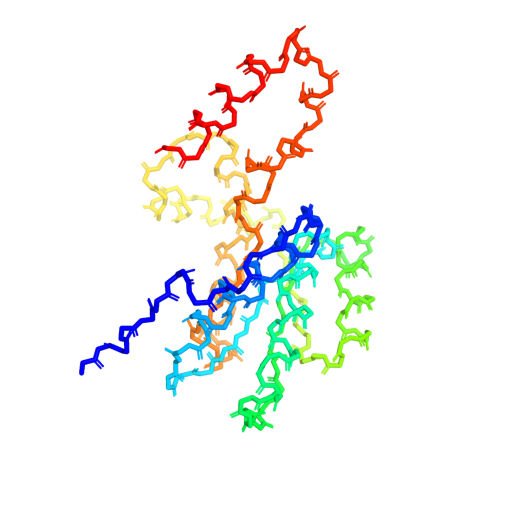2 1.00 97.94 86 ARG A O 1
ATOM 669 N N . LYS A 1 87 ? -11.732 7.796 -4.048 1.00 98.38 87 LYS A N 1
ATOM 670 C CA . LYS A 1 87 ? -12.315 7.317 -5.318 1.00 98.38 87 LYS A CA 1
ATOM 671 C C . LYS A 1 87 ? -12.215 5.800 -5.466 1.00 98.38 87 LYS A C 1
ATOM 673 O O . LYS A 1 87 ? -13.158 5.165 -5.936 1.00 98.38 87 LYS A O 1
ATOM 678 N N . VAL A 1 88 ? -11.076 5.219 -5.092 1.00 98.56 88 VAL A N 1
ATOM 679 C CA . VAL A 1 88 ? -10.867 3.768 -5.172 1.00 98.56 88 VAL A CA 1
ATOM 680 C C . VAL A 1 88 ? -11.703 3.045 -4.120 1.00 98.56 88 VAL A C 1
ATOM 682 O O . VAL A 1 88 ? -12.347 2.048 -4.439 1.00 98.56 88 VAL A O 1
ATOM 685 N N . ALA A 1 89 ? -11.757 3.556 -2.893 1.00 98.56 89 ALA A N 1
ATOM 686 C CA . ALA A 1 89 ? -12.579 2.991 -1.833 1.00 98.56 89 ALA A CA 1
ATOM 687 C C . ALA A 1 89 ? -14.072 2.986 -2.193 1.00 98.56 89 ALA A C 1
ATOM 689 O O . ALA A 1 89 ? -14.726 1.949 -2.057 1.00 98.56 89 ALA A O 1
ATOM 690 N N . ASP A 1 90 ? -14.583 4.094 -2.737 1.00 98.38 90 ASP A N 1
ATOM 691 C CA . ASP A 1 90 ? -15.961 4.215 -3.222 1.00 98.38 90 ASP A CA 1
ATOM 692 C C . ASP A 1 90 ? -16.246 3.205 -4.340 1.00 98.38 90 ASP A C 1
ATOM 694 O O . ASP A 1 90 ? -17.281 2.537 -4.342 1.00 98.38 90 ASP A O 1
ATOM 698 N N . HIS A 1 91 ? -15.305 3.042 -5.276 1.00 98.31 91 HIS A N 1
ATOM 699 C CA . HIS A 1 91 ? -15.420 2.070 -6.362 1.00 98.31 91 HIS A CA 1
ATOM 700 C C . HIS A 1 91 ? -15.459 0.618 -5.856 1.00 98.31 91 HIS A C 1
ATOM 702 O O . HIS A 1 91 ? -16.197 -0.211 -6.392 1.00 98.31 91 HIS A O 1
ATOM 708 N N . LEU A 1 92 ? -14.669 0.293 -4.830 1.00 97.94 92 LEU A N 1
ATOM 709 C CA . LEU A 1 92 ? -14.570 -1.061 -4.278 1.00 97.94 92 LEU A CA 1
ATOM 710 C C . LEU A 1 92 ? -15.656 -1.374 -3.232 1.00 97.94 92 LEU A C 1
ATOM 712 O O . LEU A 1 92 ? -15.955 -2.553 -2.992 1.00 97.94 92 LEU A O 1
ATOM 716 N N . GLY A 1 93 ? -16.259 -0.341 -2.638 1.00 97.56 93 GLY A N 1
ATOM 717 C CA . GLY A 1 93 ? -17.213 -0.444 -1.536 1.00 97.56 93 GLY A CA 1
ATOM 718 C C . GLY A 1 93 ? -16.555 -0.912 -0.236 1.00 97.56 93 GLY A C 1
ATOM 719 O O . GLY A 1 93 ? -17.076 -1.817 0.420 1.00 97.56 93 GLY A O 1
ATOM 720 N N . THR A 1 94 ? -15.377 -0.376 0.092 1.00 98.44 94 THR A N 1
ATOM 721 C CA . THR A 1 94 ? -14.639 -0.707 1.322 1.00 98.44 94 THR A CA 1
ATOM 722 C C . THR A 1 94 ? -15.057 0.173 2.500 1.00 98.44 94 THR A C 1
ATOM 724 O O . THR A 1 94 ? -15.586 1.268 2.329 1.00 98.44 94 THR A O 1
ATOM 727 N N . GLU A 1 95 ? -14.806 -0.295 3.725 1.00 98.25 95 GLU A N 1
ATOM 728 C CA . GLU A 1 95 ? -14.906 0.546 4.924 1.00 98.25 95 GLU A CA 1
ATOM 729 C C . GLU A 1 95 ? -13.640 1.419 4.980 1.00 98.25 95 GLU A C 1
ATOM 731 O O . GLU A 1 95 ? -12.565 0.949 5.358 1.00 98.25 95 GLU A O 1
ATOM 736 N N . HIS A 1 96 ? -13.720 2.650 4.466 1.00 98.44 96 HIS A N 1
ATOM 737 C CA . HIS A 1 96 ? -12.549 3.516 4.305 1.00 98.44 96 HIS A CA 1
ATOM 738 C C . HIS A 1 96 ? -12.291 4.395 5.526 1.00 98.44 96 HIS A C 1
ATOM 740 O O . HIS A 1 96 ? -13.189 5.075 6.021 1.00 98.44 96 HIS A O 1
ATOM 746 N N . HIS A 1 97 ? -11.039 4.414 5.970 1.00 98.31 97 HIS A N 1
ATOM 747 C CA . HIS A 1 97 ? -10.545 5.257 7.045 1.00 98.31 97 HIS A CA 1
ATOM 748 C C . HIS A 1 97 ? -9.477 6.196 6.488 1.00 98.31 97 HIS A C 1
ATOM 750 O O . HIS A 1 97 ? -8.439 5.746 6.002 1.00 98.31 97 HIS A O 1
ATOM 756 N N . GLU A 1 98 ? -9.718 7.497 6.616 1.00 97.56 98 GLU A N 1
ATOM 757 C CA . GLU A 1 98 ? -8.743 8.534 6.290 1.00 97.56 98 GLU A CA 1
ATOM 758 C C . GLU A 1 98 ? -8.116 9.061 7.578 1.00 97.56 98 GLU A C 1
ATOM 760 O O . GLU A 1 98 ? -8.779 9.688 8.409 1.00 97.56 98 GLU A O 1
ATOM 765 N N . ILE A 1 99 ? -6.828 8.791 7.756 1.00 96.50 99 ILE A N 1
ATOM 766 C CA . ILE A 1 99 ? -6.056 9.240 8.907 1.00 96.50 99 ILE A CA 1
ATOM 767 C C . ILE A 1 99 ? -5.418 10.589 8.572 1.00 96.50 99 ILE A C 1
ATOM 769 O O . ILE A 1 99 ? -4.899 10.798 7.475 1.00 96.50 99 ILE A O 1
ATOM 773 N N . ARG A 1 100 ? -5.433 11.509 9.539 1.00 94.19 100 ARG A N 1
ATOM 774 C CA . ARG A 1 100 ? -4.775 12.814 9.428 1.00 94.19 100 ARG A CA 1
ATOM 775 C C . ARG A 1 100 ? -3.725 12.983 10.508 1.00 94.19 100 ARG A C 1
ATOM 777 O O . ARG A 1 100 ? -3.901 12.494 11.622 1.00 94.19 100 ARG A O 1
ATOM 784 N N . PHE A 1 101 ? -2.659 13.691 10.167 1.00 93.75 101 PHE A N 1
ATOM 785 C CA . PHE A 1 101 ? -1.601 14.077 11.093 1.00 93.75 101 PHE A CA 1
ATOM 786 C C . PHE A 1 101 ? -1.073 15.461 10.714 1.00 93.75 101 PHE A C 1
ATOM 788 O O . PHE A 1 101 ? -1.074 15.821 9.535 1.00 93.75 101 PHE A O 1
ATOM 795 N N . SER A 1 102 ? -0.627 16.241 11.695 1.00 94.75 102 SER A N 1
ATOM 796 C CA . SER A 1 102 ? 0.013 17.533 11.447 1.00 94.75 102 SER A CA 1
ATOM 797 C C . SER A 1 102 ? 1.541 17.421 11.364 1.00 94.75 102 SER A C 1
ATOM 799 O O . SER A 1 102 ? 2.147 16.389 11.674 1.00 94.75 102 SER A O 1
ATOM 801 N N . ALA A 1 103 ? 2.199 18.509 10.962 1.00 94.38 103 ALA A N 1
ATOM 802 C CA . ALA A 1 103 ? 3.656 18.597 11.015 1.00 94.38 103 ALA A CA 1
ATOM 803 C C . ALA A 1 103 ? 4.181 18.497 12.462 1.00 94.38 103 ALA A C 1
ATOM 805 O O . ALA A 1 103 ? 5.220 17.887 12.714 1.00 94.38 103 ALA A O 1
ATOM 806 N N . GLU A 1 104 ? 3.452 19.048 13.430 1.00 96.38 104 GLU A N 1
ATOM 807 C CA . GLU A 1 104 ? 3.764 18.963 14.857 1.00 96.38 104 GLU A CA 1
ATOM 808 C C . GLU A 1 104 ? 3.630 17.527 15.380 1.00 96.38 104 GLU A C 1
ATOM 810 O O . GLU A 1 104 ? 4.486 17.072 16.147 1.00 96.38 104 GLU A O 1
ATOM 815 N N . ASP A 1 105 ? 2.617 16.777 14.927 1.00 94.75 105 ASP A N 1
ATOM 816 C CA . ASP A 1 105 ? 2.493 15.346 15.227 1.00 94.75 105 ASP A CA 1
ATOM 817 C C . ASP A 1 105 ? 3.726 14.587 14.722 1.00 94.75 105 ASP A C 1
ATOM 819 O O . ASP A 1 105 ? 4.361 13.844 15.477 1.00 94.75 105 ASP A O 1
ATOM 823 N N . ALA A 1 106 ? 4.120 14.832 13.469 1.00 94.56 106 ALA A N 1
ATOM 824 C CA . ALA A 1 106 ? 5.298 14.225 12.857 1.00 94.56 106 ALA A CA 1
ATOM 825 C C . ALA A 1 106 ? 6.585 14.523 13.645 1.00 94.56 106 ALA A C 1
ATOM 827 O O . ALA A 1 106 ? 7.344 13.607 13.971 1.00 94.56 106 ALA A O 1
ATOM 828 N N . ILE A 1 107 ? 6.818 15.790 14.005 1.00 96.50 107 ILE A N 1
ATOM 829 C CA . ILE A 1 107 ? 8.008 16.215 14.758 1.00 96.50 107 ILE A CA 1
ATOM 830 C C . ILE A 1 107 ? 8.014 15.601 16.163 1.00 96.50 107 ILE A C 1
ATOM 832 O O . ILE A 1 107 ? 9.046 15.098 16.613 1.00 96.50 107 ILE A O 1
ATOM 836 N N . SER A 1 108 ? 6.872 15.603 16.854 1.00 97.25 108 SER A N 1
ATOM 837 C CA . SER A 1 108 ? 6.765 15.073 18.219 1.00 97.25 108 SER A CA 1
ATOM 838 C C . SER A 1 108 ? 6.974 13.556 18.296 1.00 97.25 108 SER A C 1
ATOM 840 O O . SER A 1 108 ? 7.482 13.063 19.305 1.00 97.25 108 SER A O 1
ATOM 842 N N . HIS A 1 109 ? 6.666 12.815 17.226 1.00 96.44 109 HIS A N 1
ATOM 843 C CA . HIS A 1 109 ? 6.828 11.358 17.161 1.00 96.44 109 HIS A CA 1
ATOM 844 C C . HIS A 1 109 ? 8.100 10.897 16.442 1.00 96.44 109 HIS A C 1
ATOM 846 O O . HIS A 1 109 ? 8.402 9.702 16.460 1.00 96.44 109 HIS A O 1
ATOM 852 N N . LEU A 1 110 ? 8.896 11.813 15.882 1.00 96.75 110 LEU A N 1
ATOM 853 C CA . LEU A 1 110 ? 10.094 11.492 15.103 1.00 96.75 110 LEU A CA 1
ATOM 854 C C . LEU A 1 110 ? 11.048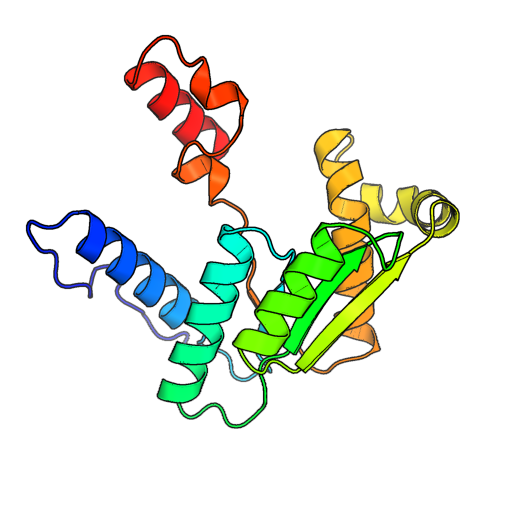 10.536 15.835 1.00 96.75 110 LEU A C 1
ATOM 856 O O . LEU A 1 110 ? 11.526 9.564 15.255 1.00 96.75 110 LEU A O 1
ATOM 860 N N . ARG A 1 111 ? 11.286 10.760 17.135 1.00 97.19 111 ARG A N 1
ATOM 861 C CA . ARG A 1 111 ? 12.145 9.877 17.945 1.00 97.19 111 ARG A CA 1
ATOM 862 C C . ARG A 1 111 ? 11.583 8.463 18.082 1.00 97.19 111 ARG A C 1
ATOM 864 O O . ARG A 1 111 ? 12.357 7.512 18.085 1.00 97.19 111 ARG A O 1
ATOM 871 N N . ASN A 1 112 ? 10.263 8.320 18.191 1.00 97.38 112 ASN A N 1
ATOM 872 C CA . ASN A 1 112 ? 9.616 7.011 18.287 1.00 97.38 112 ASN A CA 1
ATOM 873 C C . ASN A 1 112 ? 9.708 6.263 16.955 1.00 97.38 112 ASN A C 1
ATOM 875 O O . ASN A 1 112 ? 9.974 5.067 16.960 1.00 97.38 112 ASN A O 1
ATOM 879 N N . VAL A 1 113 ? 9.549 6.977 15.836 1.00 97.62 113 VAL A N 1
ATOM 880 C CA . VAL A 1 113 ? 9.687 6.418 14.484 1.00 97.62 113 VAL A CA 1
ATOM 881 C C . VAL A 1 113 ? 11.117 5.943 14.240 1.00 97.62 113 VAL A C 1
ATOM 883 O O . VAL A 1 113 ? 11.315 4.780 13.911 1.00 97.62 113 VAL A O 1
ATOM 886 N N . ILE A 1 114 ? 12.122 6.786 14.497 1.00 98.00 114 ILE A N 1
ATOM 887 C CA . ILE A 1 114 ? 13.542 6.407 14.365 1.00 98.00 114 ILE A CA 1
ATOM 888 C C . ILE A 1 114 ? 13.860 5.184 15.230 1.00 98.00 114 ILE A C 1
ATOM 890 O O . ILE A 1 114 ? 14.516 4.254 14.773 1.00 98.00 114 ILE A O 1
ATOM 894 N N . LYS A 1 115 ? 13.359 5.158 16.472 1.00 97.81 115 LYS A N 1
ATOM 895 C CA . LYS A 1 115 ? 13.547 4.016 17.370 1.00 97.81 115 LYS A CA 1
ATOM 896 C C . LYS A 1 115 ? 12.894 2.738 16.837 1.00 97.81 115 LYS A C 1
ATOM 898 O O . LYS A 1 115 ? 13.474 1.677 17.004 1.00 97.81 115 LYS A O 1
ATOM 903 N N . ALA A 1 116 ? 11.703 2.825 16.246 1.00 97.31 116 ALA A N 1
ATOM 904 C CA . ALA A 1 116 ? 10.999 1.666 15.699 1.00 97.31 116 ALA A CA 1
ATOM 905 C C . ALA A 1 116 ? 11.656 1.121 14.421 1.00 97.31 116 ALA A C 1
ATOM 907 O O . ALA A 1 116 ? 11.601 -0.078 14.181 1.00 97.31 116 ALA A O 1
ATOM 908 N N . LEU A 1 117 ? 12.261 2.000 13.618 1.00 97.44 117 LEU A N 1
ATOM 909 C CA . LEU A 1 117 ? 12.950 1.635 12.379 1.00 97.44 117 LEU A CA 1
ATOM 910 C C . LEU A 1 117 ? 14.383 1.158 12.596 1.00 97.44 117 LEU A C 1
ATOM 912 O O . LEU A 1 117 ? 14.932 0.499 11.722 1.00 97.44 117 LEU A O 1
ATOM 916 N N . GLU A 1 118 ? 15.013 1.584 13.694 1.00 97.88 118 GLU A N 1
ATOM 917 C CA . GLU A 1 118 ? 16.444 1.380 13.955 1.00 97.88 118 GLU A CA 1
ATOM 918 C C . GLU A 1 118 ? 17.339 1.903 12.810 1.00 97.88 118 GLU A C 1
ATOM 920 O O . GLU A 1 118 ? 18.451 1.429 12.588 1.00 97.88 118 GLU A O 1
ATOM 925 N N . SER A 1 119 ? 16.859 2.926 12.093 1.00 96.56 119 SER A N 1
ATOM 926 C CA . SER A 1 119 ? 17.503 3.505 10.912 1.00 96.56 119 SER A CA 1
ATOM 927 C C . SER A 1 119 ? 17.590 5.026 11.005 1.00 96.56 119 SER A C 1
ATOM 929 O O . SER A 1 119 ? 16.764 5.685 11.641 1.00 96.56 119 SER A O 1
ATOM 931 N N . TYR A 1 120 ? 18.607 5.581 10.348 1.00 96.06 120 TYR A N 1
ATOM 932 C CA . TYR A 1 120 ? 18.834 7.019 10.193 1.00 96.06 120 TYR A CA 1
ATOM 933 C C . TYR A 1 120 ? 18.642 7.500 8.745 1.00 96.06 120 TYR A C 1
ATOM 935 O O . TYR A 1 120 ? 18.853 8.683 8.473 1.00 96.06 120 TYR A O 1
ATOM 943 N N . ASP A 1 121 ? 18.264 6.612 7.817 1.00 97.31 121 ASP A N 1
ATOM 944 C CA . ASP A 1 121 ? 18.012 7.001 6.429 1.00 97.31 121 ASP A CA 1
ATOM 945 C C . ASP A 1 121 ? 16.837 7.985 6.342 1.00 97.31 121 ASP A C 1
ATOM 947 O O . ASP A 1 121 ? 15.735 7.746 6.840 1.00 97.31 121 ASP A O 1
ATOM 951 N N . ILE A 1 122 ? 17.090 9.106 5.671 1.00 96.88 122 ILE A N 1
ATOM 952 C CA . ILE A 1 122 ? 16.161 10.217 5.506 1.00 96.88 122 ILE A CA 1
ATOM 953 C C . ILE A 1 122 ? 14.908 9.772 4.749 1.00 96.88 122 ILE A C 1
ATOM 955 O O . ILE A 1 122 ? 13.804 10.154 5.144 1.00 96.88 122 ILE A O 1
ATOM 959 N N . THR A 1 123 ? 15.061 8.995 3.674 1.00 94.50 123 THR A N 1
ATOM 960 C CA . THR A 1 123 ? 13.927 8.562 2.844 1.00 94.50 123 THR A CA 1
ATOM 961 C C . THR A 1 123 ? 13.036 7.619 3.639 1.00 94.50 123 THR A C 1
ATOM 963 O O . THR A 1 123 ? 11.838 7.881 3.779 1.00 94.50 123 THR A O 1
ATOM 966 N N . THR A 1 124 ? 13.643 6.608 4.268 1.00 95.69 124 THR A N 1
ATOM 967 C CA . THR A 1 124 ? 12.950 5.656 5.144 1.00 95.69 124 THR A CA 1
ATOM 968 C C . THR A 1 124 ? 12.208 6.364 6.278 1.00 95.69 124 THR A C 1
ATOM 970 O O . THR A 1 124 ? 11.017 6.121 6.484 1.00 95.69 124 THR A O 1
ATOM 973 N N . ILE A 1 125 ? 12.860 7.285 6.998 1.00 97.25 125 ILE A N 1
ATOM 974 C CA . ILE A 1 125 ? 12.232 8.007 8.115 1.00 97.25 125 ILE A CA 1
ATOM 975 C C . ILE A 1 125 ? 11.031 8.824 7.636 1.00 97.25 125 ILE A C 1
ATOM 977 O O . ILE A 1 125 ? 9.974 8.763 8.260 1.00 97.25 125 ILE A O 1
ATOM 981 N N . ARG A 1 126 ? 11.167 9.576 6.537 1.00 94.50 126 ARG A N 1
ATOM 982 C CA . ARG A 1 126 ? 10.089 10.435 6.020 1.00 94.50 126 ARG A CA 1
ATOM 983 C C . ARG A 1 126 ? 8.848 9.632 5.643 1.00 94.50 126 ARG A C 1
ATOM 985 O O . ARG A 1 126 ? 7.756 10.000 6.068 1.00 94.50 126 ARG A O 1
ATOM 992 N N . ALA A 1 127 ? 9.016 8.539 4.898 1.00 92.81 127 ALA A N 1
ATOM 993 C CA . ALA A 1 127 ? 7.906 7.675 4.496 1.00 92.81 127 ALA A CA 1
ATOM 994 C C . ALA A 1 127 ? 7.243 6.989 5.707 1.00 92.81 127 ALA A C 1
ATOM 996 O O . ALA A 1 127 ? 6.019 6.880 5.798 1.00 92.81 127 ALA A O 1
ATOM 997 N N . SER A 1 128 ? 8.047 6.597 6.695 1.00 96.62 128 SER A N 1
ATOM 998 C CA . SER A 1 128 ? 7.581 5.810 7.838 1.00 96.62 128 SER A CA 1
ATOM 999 C C . SER A 1 128 ? 6.773 6.594 8.869 1.00 96.62 128 SER A C 1
ATOM 1001 O O . SER A 1 128 ? 6.059 5.976 9.656 1.00 96.62 128 SER A O 1
ATOM 1003 N N . ILE A 1 129 ? 6.838 7.932 8.890 1.00 96.00 129 ILE A N 1
ATOM 1004 C CA . ILE A 1 129 ? 6.012 8.736 9.809 1.00 96.00 129 ILE A CA 1
ATOM 1005 C C . ILE A 1 129 ? 4.525 8.462 9.563 1.00 96.00 129 ILE A C 1
ATOM 1007 O O . ILE A 1 129 ? 3.789 8.166 10.504 1.00 96.00 129 ILE A O 1
ATOM 1011 N N . GLY A 1 130 ? 4.092 8.503 8.299 1.00 94.88 130 GLY A N 1
ATOM 1012 C CA . GLY A 1 130 ? 2.709 8.199 7.942 1.00 94.88 130 GLY A CA 1
ATOM 1013 C C . GLY A 1 130 ? 2.342 6.756 8.300 1.00 94.88 130 GLY A C 1
ATOM 1014 O O . GLY A 1 130 ? 1.339 6.507 8.969 1.00 94.88 130 GLY A O 1
ATOM 1015 N N . MET A 1 131 ? 3.206 5.802 7.946 1.00 96.12 131 MET A N 1
ATOM 1016 C CA . MET A 1 131 ? 2.994 4.383 8.252 1.00 96.12 131 MET A CA 1
ATOM 1017 C C . MET A 1 131 ? 2.858 4.117 9.760 1.00 96.12 131 MET A C 1
ATOM 1019 O O . MET A 1 131 ? 2.012 3.326 10.184 1.00 96.12 131 MET A O 1
ATOM 1023 N N . TYR A 1 132 ? 3.641 4.814 10.587 1.00 97.25 132 TYR A N 1
ATOM 1024 C CA . TYR A 1 132 ? 3.567 4.730 12.043 1.00 97.25 132 TYR A CA 1
ATOM 1025 C C . TYR A 1 132 ? 2.203 5.194 12.567 1.00 97.25 132 TYR A C 1
ATOM 1027 O O . TYR A 1 132 ? 1.580 4.500 13.373 1.00 97.25 132 TYR A O 1
ATOM 1035 N N . PHE A 1 133 ? 1.704 6.336 12.085 1.00 97.38 133 PHE A N 1
ATOM 1036 C CA . PHE A 1 133 ? 0.399 6.855 12.495 1.00 97.38 133 PHE A CA 1
ATOM 1037 C C . PHE A 1 133 ? -0.762 5.979 12.030 1.00 97.38 133 PHE A C 1
ATOM 1039 O O . PHE A 1 133 ? -1.679 5.741 12.818 1.00 97.38 133 PHE A O 1
ATOM 1046 N N . VAL A 1 134 ? -0.715 5.445 10.806 1.00 97.38 134 VAL A N 1
ATOM 1047 C CA . VAL A 1 134 ? -1.736 4.493 10.343 1.00 97.38 134 VAL A CA 1
ATOM 1048 C C . VAL A 1 134 ? -1.714 3.229 11.191 1.00 97.38 134 VAL A C 1
ATOM 1050 O O . VAL A 1 134 ? -2.763 2.799 11.661 1.00 97.38 134 VAL A O 1
ATOM 1053 N N . SER A 1 135 ? -0.535 2.672 11.466 1.00 97.38 135 SER A N 1
ATOM 1054 C CA . SER A 1 135 ? -0.403 1.472 12.301 1.00 97.38 135 SER A CA 1
ATOM 1055 C C . SER A 1 135 ? -0.967 1.693 13.707 1.00 97.38 135 SER A C 1
ATOM 1057 O O . SER A 1 135 ? -1.719 0.860 14.216 1.00 97.38 135 SER A O 1
ATOM 1059 N N . LYS A 1 136 ? -0.669 2.850 14.314 1.00 97.00 136 LYS A N 1
ATOM 1060 C CA . LYS A 1 136 ? -1.223 3.254 15.612 1.00 97.00 136 LYS A CA 1
ATOM 1061 C C . LYS A 1 136 ? -2.748 3.393 15.558 1.00 97.00 136 LYS A C 1
ATOM 1063 O O . LYS A 1 136 ? -3.437 2.873 16.429 1.00 97.00 136 LYS A O 1
ATOM 1068 N N . TYR A 1 137 ? -3.286 4.037 14.521 1.00 98.25 137 TYR A N 1
ATOM 1069 C CA . TYR A 1 137 ? -4.732 4.173 14.334 1.00 98.25 137 TYR A CA 1
ATOM 1070 C C . TYR A 1 137 ? -5.419 2.810 14.195 1.00 98.25 137 TYR A C 1
ATOM 1072 O O . TYR A 1 137 ? -6.413 2.563 14.874 1.00 98.25 137 TYR A O 1
ATOM 1080 N N . ILE A 1 138 ? -4.883 1.913 13.361 1.00 98.19 138 ILE A N 1
ATOM 1081 C CA . ILE A 1 138 ? -5.428 0.563 13.154 1.00 98.19 138 ILE A CA 1
ATOM 1082 C C . ILE A 1 138 ? -5.501 -0.182 14.488 1.00 98.19 138 ILE A C 1
ATOM 1084 O O . ILE A 1 138 ? -6.556 -0.720 14.822 1.00 98.19 138 ILE A O 1
ATOM 1088 N N . GLN A 1 139 ? -4.417 -0.145 15.268 1.00 97.44 139 GLN A N 1
ATOM 1089 C CA . GLN A 1 139 ? -4.342 -0.783 16.581 1.00 97.44 139 GLN A CA 1
ATOM 1090 C C . GLN A 1 139 ? -5.358 -0.211 17.582 1.00 97.44 139 GLN A C 1
ATOM 1092 O O . GLN A 1 139 ? -5.944 -0.962 18.358 1.00 97.44 139 GLN A O 1
ATOM 1097 N N . GLU A 1 140 ? -5.535 1.111 17.612 1.00 97.62 140 GLU A N 1
ATOM 1098 C CA . GLU A 1 140 ? -6.349 1.790 18.627 1.00 97.62 140 GLU A CA 1
ATOM 1099 C C . GLU A 1 140 ? -7.839 1.879 18.271 1.00 97.62 140 GLU A C 1
ATOM 1101 O O . GLU A 1 140 ? -8.677 1.989 19.170 1.00 97.62 140 GLU A O 1
ATOM 1106 N N . LYS A 1 141 ? -8.176 1.924 16.978 1.00 98.19 141 LYS A N 1
ATOM 1107 C CA . LYS A 1 141 ? -9.511 2.307 16.487 1.00 98.19 141 LYS A CA 1
ATOM 1108 C C . LYS A 1 141 ? -10.226 1.213 15.709 1.00 98.19 141 LYS A C 1
ATOM 1110 O O . LYS A 1 141 ? -11.410 1.375 15.427 1.00 98.19 141 LYS A O 1
ATOM 1115 N N . THR A 1 142 ? -9.547 0.120 15.369 1.00 98.00 142 THR A N 1
ATOM 1116 C CA . THR A 1 142 ? -10.134 -0.971 14.584 1.00 98.00 142 THR A CA 1
ATOM 1117 C C . THR A 1 142 ? -9.802 -2.337 15.173 1.00 98.00 142 THR A C 1
ATOM 1119 O O . THR A 1 142 ? -9.028 -2.463 16.117 1.00 98.00 142 THR A O 1
ATOM 1122 N N . ASP A 1 143 ? -10.393 -3.380 14.604 1.00 97.06 143 ASP A N 1
ATOM 1123 C CA . ASP A 1 143 ? -10.080 -4.783 14.869 1.00 97.06 143 ASP A CA 1
ATOM 1124 C C . ASP A 1 143 ? -9.281 -5.438 13.722 1.00 97.06 143 ASP A C 1
ATOM 1126 O O . ASP A 1 143 ? -9.067 -6.656 13.741 1.00 97.06 143 ASP A O 1
ATOM 1130 N N . THR A 1 144 ? -8.816 -4.652 12.739 1.00 98.06 144 THR A N 1
ATOM 1131 C CA . THR A 1 144 ? -7.934 -5.130 11.665 1.00 98.06 144 THR A CA 1
ATOM 1132 C C . THR A 1 144 ? -6.563 -5.500 12.221 1.00 98.06 144 THR A C 1
ATOM 1134 O O . THR A 1 144 ? -5.928 -4.734 12.938 1.00 98.06 144 THR A O 1
ATOM 1137 N N . VAL A 1 145 ? -6.093 -6.699 11.868 1.00 97.00 145 VAL A N 1
ATOM 1138 C CA . VAL A 1 145 ? -4.798 -7.234 12.325 1.00 97.00 145 VAL A CA 1
ATOM 1139 C C . VAL A 1 145 ? -3.880 -7.547 11.154 1.00 97.00 145 VAL A C 1
ATOM 1141 O O . VAL A 1 145 ? -2.671 -7.364 11.253 1.00 97.00 145 VAL A O 1
ATOM 1144 N N . VAL A 1 146 ? -4.441 -8.039 10.050 1.00 97.12 146 VAL A N 1
ATOM 1145 C CA . VAL A 1 146 ? -3.679 -8.340 8.837 1.00 97.12 146 VAL A CA 1
ATOM 1146 C C . VAL A 1 146 ? -3.911 -7.218 7.846 1.00 97.12 146 VAL A C 1
ATOM 1148 O O . VAL A 1 146 ? -5.043 -7.004 7.426 1.00 97.12 146 VAL A O 1
ATOM 1151 N N . VAL A 1 147 ? -2.850 -6.515 7.468 1.00 97.88 147 VAL A N 1
ATOM 1152 C CA . VAL A 1 147 ? -2.919 -5.393 6.531 1.00 97.88 147 VAL A CA 1
ATOM 1153 C C . VAL A 1 147 ? -2.051 -5.717 5.324 1.00 97.88 147 VAL A C 1
ATOM 1155 O O . VAL A 1 147 ? -0.862 -5.986 5.475 1.00 97.88 147 VAL A O 1
ATOM 1158 N N . LEU A 1 148 ? -2.647 -5.723 4.133 1.00 98.12 148 LEU A N 1
ATOM 1159 C CA . LEU A 1 148 ? -1.910 -5.863 2.878 1.00 98.12 148 LEU A CA 1
ATOM 1160 C C . LEU A 1 148 ? -1.503 -4.478 2.356 1.00 98.12 148 LEU A C 1
ATOM 1162 O O . LEU A 1 148 ? -2.272 -3.523 2.467 1.00 98.12 148 LEU A O 1
ATOM 1166 N N . SER A 1 149 ? -0.315 -4.377 1.766 1.00 97.25 149 SER A N 1
ATOM 1167 C CA . SER A 1 149 ? 0.199 -3.170 1.109 1.00 97.25 149 SER A CA 1
ATOM 1168 C C . SER A 1 149 ? 0.681 -3.487 -0.311 1.00 97.25 149 SER A C 1
ATOM 1170 O O . SER A 1 149 ? 0.795 -4.655 -0.684 1.00 97.25 149 SER A O 1
ATOM 1172 N N . GLY A 1 150 ? 0.922 -2.436 -1.101 1.00 96.38 150 GLY A N 1
ATOM 1173 C CA . GLY A 1 150 ? 1.484 -2.517 -2.456 1.00 96.38 150 GLY A CA 1
ATOM 1174 C C . GLY A 1 150 ? 2.996 -2.278 -2.528 1.00 96.38 150 GLY A C 1
ATOM 1175 O O . GLY A 1 150 ? 3.497 -2.013 -3.611 1.00 96.38 150 GLY A O 1
ATOM 1176 N N . GLU A 1 151 ? 3.702 -2.326 -1.395 1.00 95.12 151 GLU A N 1
ATOM 1177 C CA . GLU A 1 151 ? 5.165 -2.165 -1.343 1.00 95.12 151 GLU A CA 1
ATOM 1178 C C . GLU A 1 151 ? 5.870 -3.249 -2.178 1.00 95.12 151 GLU A C 1
ATOM 1180 O O . GLU A 1 151 ? 5.394 -4.388 -2.250 1.00 95.12 151 GLU A O 1
ATOM 1185 N N . GLY A 1 152 ? 7.009 -2.913 -2.789 1.00 94.25 152 GLY A N 1
ATOM 1186 C CA . GLY A 1 152 ? 7.777 -3.818 -3.652 1.00 94.25 152 GLY A CA 1
ATOM 1187 C C . GLY A 1 152 ? 7.382 -3.777 -5.135 1.00 94.25 152 GLY A C 1
ATOM 1188 O O . GLY A 1 152 ? 8.055 -4.383 -5.969 1.00 94.25 152 GLY A O 1
ATOM 1189 N N . ALA A 1 153 ? 6.270 -3.120 -5.484 1.00 96.19 153 ALA A N 1
ATOM 1190 C CA . ALA A 1 153 ? 5.789 -3.069 -6.863 1.00 96.19 153 ALA A CA 1
ATOM 1191 C C . ALA A 1 153 ? 6.718 -2.253 -7.774 1.00 96.19 153 ALA A C 1
ATOM 1193 O O . ALA A 1 153 ? 7.039 -2.713 -8.871 1.00 96.19 153 ALA A O 1
ATOM 1194 N N . ASP A 1 154 ? 7.179 -1.088 -7.312 1.00 96.38 154 ASP A N 1
ATOM 1195 C CA . ASP A 1 154 ? 8.077 -0.213 -8.070 1.00 96.38 154 ASP A CA 1
ATOM 1196 C C . ASP A 1 154 ? 9.445 -0.863 -8.306 1.00 96.38 154 ASP A C 1
ATOM 1198 O O . ASP A 1 154 ? 10.022 -0.724 -9.382 1.00 96.38 154 ASP A O 1
ATOM 1202 N N . GLU A 1 155 ? 9.953 -1.612 -7.334 1.00 96.00 155 GLU A N 1
ATOM 1203 C CA . GLU A 1 155 ? 11.222 -2.323 -7.418 1.00 96.00 155 GLU A CA 1
ATOM 1204 C C . GLU A 1 155 ? 11.135 -3.450 -8.446 1.00 96.00 155 GLU A C 1
ATOM 1206 O O . GLU A 1 155 ? 11.974 -3.529 -9.341 1.00 96.00 155 GLU A O 1
ATOM 1211 N N . VAL A 1 156 ? 10.087 -4.280 -8.373 1.00 95.38 156 VAL A N 1
ATOM 1212 C CA . VAL A 1 156 ? 9.878 -5.413 -9.291 1.00 95.38 156 VAL A CA 1
ATOM 1213 C C . VAL A 1 156 ? 9.531 -4.947 -10.706 1.00 95.38 156 VAL A C 1
ATOM 1215 O O . VAL A 1 156 ? 9.941 -5.573 -11.681 1.00 95.38 156 VAL A O 1
ATOM 1218 N N . CYS A 1 157 ? 8.765 -3.864 -10.836 1.00 95.56 157 CYS A N 1
ATOM 1219 C CA . CYS A 1 157 ? 8.250 -3.393 -12.124 1.00 95.56 157 CYS A CA 1
ATOM 1220 C C . CYS A 1 157 ? 9.028 -2.203 -12.693 1.00 95.56 157 CYS A C 1
ATOM 1222 O O . CYS A 1 157 ? 8.604 -1.651 -13.708 1.00 95.56 157 CYS A O 1
ATOM 1224 N N . GLN A 1 158 ? 10.142 -1.811 -12.065 1.00 96.81 158 GLN A N 1
ATOM 1225 C CA . GLN A 1 158 ? 10.967 -0.672 -12.481 1.00 96.81 158 GLN A CA 1
ATOM 1226 C C . GLN A 1 158 ? 10.156 0.642 -12.554 1.00 96.81 158 GLN A C 1
ATOM 1228 O O . GLN A 1 158 ? 10.288 1.431 -13.489 1.00 96.81 158 GLN A O 1
ATOM 1233 N N . GLY A 1 159 ? 9.270 0.859 -11.576 1.00 96.44 159 GLY A N 1
ATOM 1234 C CA . GLY A 1 159 ? 8.262 1.927 -11.569 1.00 96.44 159 GLY A CA 1
ATOM 1235 C C . GLY A 1 159 ? 8.774 3.308 -11.144 1.00 96.44 159 GLY A C 1
ATOM 1236 O O . GLY A 1 159 ? 8.178 4.330 -11.500 1.00 96.44 159 GLY A O 1
ATOM 1237 N N . TYR A 1 160 ? 9.920 3.384 -10.458 1.00 96.19 160 TYR A N 1
ATOM 1238 C CA . TYR A 1 160 ? 10.499 4.674 -10.081 1.00 96.19 160 TYR A CA 1
ATOM 1239 C C . TYR A 1 160 ? 10.894 5.518 -11.299 1.00 96.19 160 TYR A C 1
ATOM 1241 O O . TYR A 1 160 ? 11.471 5.033 -12.267 1.00 96.19 160 TYR A O 1
ATOM 1249 N N . ILE A 1 161 ? 10.690 6.839 -11.211 1.00 96.25 161 ILE A N 1
ATOM 1250 C CA . ILE A 1 161 ? 10.927 7.791 -12.317 1.00 96.25 161 ILE A CA 1
ATOM 1251 C C . ILE A 1 161 ? 12.356 7.707 -12.890 1.00 96.25 161 ILE A C 1
ATOM 1253 O O . ILE A 1 161 ? 12.578 8.002 -14.064 1.00 96.25 161 ILE A O 1
ATOM 1257 N N . TYR A 1 162 ? 13.354 7.319 -12.096 1.00 95.69 162 TYR A N 1
ATOM 1258 C CA . TYR A 1 162 ? 14.722 7.221 -12.600 1.00 95.69 162 TYR A CA 1
ATOM 1259 C C . TYR A 1 162 ? 14.947 6.014 -13.526 1.00 95.69 162 TYR A C 1
ATOM 1261 O O . TYR A 1 162 ? 15.889 6.056 -14.318 1.00 95.69 162 TYR A O 1
ATOM 1269 N N . PHE A 1 163 ? 14.071 4.999 -13.520 1.00 96.56 163 PHE A N 1
ATOM 1270 C CA . PHE A 1 163 ? 14.174 3.856 -14.431 1.00 96.56 163 PHE A CA 1
ATOM 1271 C C . PHE A 1 163 ? 14.010 4.247 -15.907 1.00 96.56 163 PHE A C 1
ATOM 1273 O O . PHE A 1 163 ? 14.629 3.634 -16.772 1.00 96.56 163 PHE A O 1
ATOM 1280 N N . TYR A 1 164 ? 13.314 5.355 -16.207 1.00 95.25 164 TYR A N 1
ATOM 1281 C CA . TYR A 1 164 ? 13.258 5.928 -17.563 1.00 95.25 164 TYR A CA 1
ATOM 1282 C C . TYR A 1 164 ? 14.632 6.332 -18.125 1.00 95.25 164 TYR A C 1
ATOM 1284 O O . TYR A 1 164 ? 14.745 6.637 -19.312 1.00 95.25 164 TYR A O 1
ATOM 1292 N N . ARG A 1 165 ? 15.666 6.399 -17.277 1.00 95.75 165 ARG A N 1
ATOM 1293 C CA . ARG A 1 165 ? 17.032 6.794 -17.638 1.00 95.75 165 ARG A CA 1
ATOM 1294 C C . ARG A 1 165 ? 18.042 5.654 -17.524 1.00 95.75 165 ARG A C 1
ATOM 1296 O O . ARG A 1 165 ? 19.238 5.936 -17.574 1.00 95.75 165 ARG A O 1
ATOM 1303 N N . GLN A 1 166 ? 17.598 4.406 -17.357 1.00 96.06 166 GLN A N 1
ATOM 1304 C CA . GLN A 1 166 ? 18.530 3.279 -17.357 1.00 96.06 166 GLN A CA 1
ATOM 1305 C C . GLN A 1 166 ? 19.252 3.196 -18.708 1.00 96.06 166 GLN A C 1
ATOM 1307 O O . GLN A 1 166 ? 18.591 3.309 -19.746 1.00 96.06 166 GLN A O 1
ATOM 1312 N N . PRO A 1 167 ? 20.586 3.026 -18.732 1.00 95.81 167 PRO A N 1
ATOM 1313 C CA . PRO A 1 167 ? 21.318 3.022 -19.994 1.00 95.81 167 PRO A CA 1
ATOM 1314 C C . PRO A 1 167 ? 21.032 1.767 -20.826 1.00 95.81 167 PRO A C 1
ATOM 1316 O O . PRO A 1 167 ? 21.027 1.840 -22.056 1.00 95.81 167 PRO A O 1
ATOM 1319 N N . THR A 1 168 ? 20.762 0.635 -20.170 1.00 97.44 168 THR A N 1
ATOM 1320 C CA . THR A 1 168 ? 20.446 -0.647 -20.812 1.00 97.44 168 THR A CA 1
ATOM 1321 C C . THR A 1 168 ? 19.387 -1.436 -20.028 1.00 97.44 168 THR A C 1
ATOM 1323 O O . THR A 1 168 ? 19.248 -1.234 -18.816 1.00 97.44 168 THR A O 1
ATOM 1326 N N . PRO A 1 169 ? 18.643 -2.354 -20.680 1.00 96.56 169 PRO A N 1
ATOM 1327 C CA . PRO A 1 169 ? 17.735 -3.270 -19.988 1.00 96.56 169 PRO A CA 1
ATOM 1328 C C . PRO A 1 169 ? 18.426 -4.102 -18.900 1.00 96.56 169 PRO A C 1
ATOM 1330 O O . PRO A 1 169 ? 17.855 -4.306 -17.834 1.00 96.56 169 PRO A O 1
ATOM 1333 N N . GLU A 1 170 ? 19.663 -4.543 -19.136 1.00 97.44 170 GLU A N 1
ATOM 1334 C CA . GLU A 1 170 ? 20.434 -5.367 -18.200 1.00 97.44 170 GLU A CA 1
ATOM 1335 C C . GLU A 1 170 ? 20.835 -4.595 -16.934 1.00 97.44 170 GLU A C 1
ATOM 1337 O O . GLU A 1 170 ? 20.828 -5.151 -15.835 1.00 97.44 170 GLU A O 1
ATOM 1342 N N . GLU A 1 171 ? 21.170 -3.308 -17.057 1.00 96.38 171 GLU A N 1
ATOM 1343 C CA . GLU A 1 171 ? 21.427 -2.451 -15.893 1.00 96.38 171 GLU A CA 1
ATOM 1344 C C . GLU A 1 171 ? 20.146 -2.166 -15.107 1.00 96.38 171 GLU A C 1
ATOM 1346 O O . GLU A 1 171 ? 20.181 -2.182 -13.877 1.00 96.38 171 GLU A O 1
ATOM 1351 N N . GLY A 1 172 ? 19.016 -1.981 -15.798 1.00 96.31 172 GLY A N 1
ATOM 1352 C CA . GLY A 1 172 ? 17.706 -1.848 -15.158 1.00 96.31 172 GLY A CA 1
ATOM 1353 C C . GLY A 1 172 ? 17.299 -3.102 -14.381 1.00 96.31 172 GLY A C 1
ATOM 1354 O O . GLY A 1 172 ? 16.853 -3.000 -13.240 1.00 96.31 172 GLY A O 1
ATOM 1355 N N . ASP A 1 173 ? 17.511 -4.285 -14.956 1.00 95.69 173 ASP A N 1
ATOM 1356 C CA . ASP A 1 173 ? 17.269 -5.569 -14.288 1.00 95.69 173 ASP A CA 1
ATOM 1357 C C . ASP A 1 173 ? 18.163 -5.748 -13.050 1.00 95.69 173 ASP A C 1
ATOM 1359 O O . ASP A 1 173 ? 17.687 -6.069 -11.960 1.00 95.69 173 ASP A O 1
ATOM 1363 N N . LYS A 1 174 ? 19.459 -5.438 -13.176 1.00 96.19 174 LYS A N 1
ATOM 1364 C CA . LYS A 1 174 ? 20.404 -5.495 -12.055 1.00 96.19 174 LYS A CA 1
ATOM 1365 C C . LYS A 1 174 ? 20.017 -4.550 -10.914 1.00 96.19 174 LYS A C 1
ATOM 1367 O O . LYS A 1 174 ? 20.126 -4.934 -9.751 1.00 96.19 174 LYS A O 1
ATOM 1372 N N . GLU A 1 175 ? 19.594 -3.331 -11.238 1.00 95.69 175 GLU A N 1
ATOM 1373 C CA . GLU A 1 175 ? 19.108 -2.349 -10.264 1.00 95.69 175 GLU A CA 1
ATOM 1374 C C . GLU A 1 175 ? 17.838 -2.852 -9.565 1.00 95.69 175 GLU A C 1
ATOM 1376 O O . GLU A 1 175 ? 17.791 -2.882 -8.339 1.00 95.69 175 GLU A O 1
ATOM 1381 N N . SER A 1 176 ? 16.845 -3.325 -10.326 1.00 95.38 176 SER A N 1
ATOM 1382 C CA . SER A 1 176 ? 15.604 -3.910 -9.796 1.00 95.38 176 SER A CA 1
ATOM 1383 C C . SER A 1 176 ? 15.886 -5.041 -8.800 1.00 95.38 176 SER A C 1
ATOM 1385 O O . SER A 1 176 ? 15.379 -5.033 -7.675 1.00 95.38 176 SER A O 1
ATOM 1387 N N . HIS A 1 177 ? 16.785 -5.963 -9.156 1.00 94.19 177 HIS A N 1
ATOM 1388 C CA . HIS A 1 177 ? 17.244 -7.014 -8.253 1.00 94.19 177 HIS A CA 1
ATOM 1389 C C . HIS A 1 177 ? 17.975 -6.472 -7.018 1.00 94.19 177 HIS A C 1
ATOM 1391 O O . HIS A 1 177 ? 17.837 -7.043 -5.939 1.00 94.19 177 HIS A O 1
ATOM 1397 N N . GLY A 1 178 ? 18.749 -5.396 -7.153 1.00 93.38 178 GLY A N 1
ATOM 1398 C CA . GLY A 1 178 ? 19.431 -4.743 -6.036 1.00 93.38 178 GLY A CA 1
ATOM 1399 C C . GLY A 1 178 ? 18.471 -4.129 -5.017 1.00 93.38 178 GLY A C 1
ATOM 1400 O O . GLY A 1 178 ? 18.737 -4.214 -3.826 1.00 93.38 178 GLY A O 1
ATOM 1401 N N . LEU A 1 179 ? 17.350 -3.564 -5.470 1.00 91.31 179 LEU A N 1
ATOM 1402 C CA . LEU A 1 179 ? 16.336 -2.950 -4.604 1.00 91.31 179 LEU A CA 1
ATOM 1403 C C . LEU A 1 179 ? 15.463 -3.981 -3.875 1.00 91.31 179 LEU A C 1
ATOM 1405 O O . LEU A 1 179 ? 14.943 -3.700 -2.801 1.00 91.31 179 LEU A O 1
ATOM 1409 N N . CYS A 1 180 ? 15.290 -5.171 -4.456 1.00 87.81 180 CYS A N 1
ATOM 1410 C CA . CYS A 1 180 ? 14.469 -6.236 -3.874 1.00 87.81 180 CYS A CA 1
ATOM 1411 C C . CYS A 1 180 ? 15.177 -7.056 -2.775 1.00 87.81 180 CYS A C 1
ATOM 1413 O O . CYS A 1 180 ? 14.517 -7.884 -2.140 1.00 87.81 180 CYS A O 1
ATOM 1415 N N . ASN A 1 181 ? 16.495 -6.900 -2.602 1.00 70.88 181 ASN A N 1
ATOM 1416 C CA . ASN A 1 181 ? 17.333 -7.685 -1.682 1.00 70.88 181 ASN A CA 1
ATOM 1417 C C . ASN A 1 181 ? 17.749 -6.878 -0.451 1.00 70.88 181 ASN A C 1
ATOM 1419 O O . ASN A 1 181 ? 17.789 -7.488 0.642 1.00 70.88 181 ASN A O 1
#

Foldseek 3Di:
DQDDQDLPPFDDDPDPVSRVVRSLLSVLLSLPPDPFAEAEEAQLDPQSLSSRQSNLVNCVVVVPPDFHEYEHEDADCPPPRNVSRVVSCVVSVHNYDYYHDHPVRLVVCLVVLCVVVVDDDPVSSVVCSRVVRRVVCCVPPHRHDHYYYRPLVCLQVVVDPCSVVQPDPVSSVVSSVVVND

pLDDT: mean 94.1, std 7.44, range [53.75, 98.75]

InterPro domains:
  IPR001962 Asparagine synthase [PF00733] (20-167)
  IPR001962 Asparagine synthase [cd01991] (34-173)
  IPR014729 Rossmann-like alpha/beta/alpha sandwich fold [G3DSA:3.40.50.620] (4-179)
  IPR050795 Asparagine Synthetase [PTHR11772] (13-176)

Sequence (181 aa):
AFPKYDINNVKVTDDVLTNIRSYLINAVQMRLMSHRRIGCMLSGGLDSSLIAAITVQEARKRGITYPIQTFSIGMDEQSPDLLAARKVADHLGTEHHEIRFSAEDAISHLRNVIKALESYDITTIRASIGMYFVSKYIQEKTDTVVVLSGEGADEVCQGYIYFYRQPTPEEGDKESHGLCN

Organism: NCBI:txid433720

Secondary structure (DSSP, 8-state):
------TT-S---S-HHHHHHHHHHHHHHHHT--SSEEEEE--SSHHHHHHHHHHHHHHHHTT--SPPEEEEEESSTT-HHHHHHHHHHHHHT-EEEEEE--HHHHHHHHHHHHHHHT---HHHHHHHHHHHHHHHHHHHH--EEEEE--TTHHHHHT-SGGGGG-SSHHHHHHHHHHHT-

Radius of gyration: 17.94 Å; chains: 1; bounding box: 40×45×42 Å